Protein AF-A0A3M1NSA4-F1 (afdb_monomer)

Secondary structure (DSSP, 8-state):
-B-TT-HHHHHHHHHHHHHHGGGSPPPPBP-HHHHHGGGGT--HHHH-TTSHHHHHHHHHHHHHTT-

Sequence (67 aa):
MYRDQLKEHRASIADLREGFGDKVLPPIHRATTLSECPGEAKTIFEKDPKSRSAAEYETLTKIVLRY

Solvent-accessible surface area (backbone atoms only — not comparable to full-atom values): 4127 Å² total; per-residue (Å²): 127,49,51,89,86,39,68,66,53,52,48,53,52,50,54,44,35,72,77,49,41,90,75,54,71,87,84,61,73,70,51,70,70,63,70,47,21,74,81,69,78,36,52,52,61,76,71,40,56,85,38,72,64,26,52,48,53,48,53,51,50,56,56,60,75,73,107

Radius of gyration: 13.62 Å; Cα contacts (8 Å, |Δi|>4): 47; chains: 1; bounding box: 29×25×32 Å

Structure (mmCIF, N/CA/C/O backbone):
data_AF-A0A3M1NSA4-F1
#
_entry.id   AF-A0A3M1NSA4-F1
#
loop_
_atom_site.group_PDB
_atom_site.id
_atom_site.type_symbol
_atom_site.label_atom_id
_atom_site.label_alt_id
_atom_site.label_comp_id
_atom_site.label_asym_id
_atom_site.label_entity_id
_atom_site.label_seq_id
_atom_site.pdbx_PDB_ins_code
_atom_site.Cartn_x
_atom_site.Cartn_y
_atom_site.Cartn_z
_atom_site.occupancy
_atom_site.B_iso_or_equiv
_atom_site.auth_seq_id
_atom_site.auth_comp_id
_atom_site.auth_asym_id
_atom_site.auth_atom_id
_atom_site.pdbx_PDB_model_num
ATOM 1 N N . MET A 1 1 ? 2.600 10.721 -2.398 1.00 58.25 1 MET A N 1
ATOM 2 C CA . MET A 1 1 ? 3.304 9.457 -2.072 1.00 58.25 1 MET A CA 1
ATOM 3 C C . MET A 1 1 ? 3.585 9.450 -0.572 1.00 58.25 1 MET A C 1
ATOM 5 O O . MET A 1 1 ? 4.286 10.346 -0.114 1.00 58.25 1 MET A O 1
ATOM 9 N N . TYR A 1 2 ? 2.973 8.538 0.189 1.00 60.56 2 TYR A N 1
ATOM 10 C CA . TYR A 1 2 ? 3.016 8.530 1.659 1.00 60.56 2 TYR A CA 1
ATOM 11 C C . TYR A 1 2 ? 4.398 8.106 2.181 1.00 60.56 2 TYR A C 1
ATOM 13 O O . TYR A 1 2 ? 5.005 7.161 1.669 1.00 60.56 2 TYR A O 1
ATOM 21 N N . ARG A 1 3 ? 4.907 8.822 3.188 1.00 65.44 3 ARG A N 1
ATOM 22 C CA . ARG A 1 3 ? 6.169 8.514 3.870 1.00 65.44 3 ARG A CA 1
ATOM 23 C C . ARG A 1 3 ? 5.875 8.212 5.330 1.00 65.44 3 ARG A C 1
ATOM 25 O O . ARG A 1 3 ? 5.648 9.122 6.118 1.00 65.44 3 ARG A O 1
ATOM 32 N N . ASP A 1 4 ? 5.957 6.939 5.687 1.00 62.50 4 ASP A N 1
ATOM 33 C CA . ASP A 1 4 ? 5.627 6.468 7.034 1.00 62.50 4 ASP A CA 1
ATOM 34 C C . ASP A 1 4 ? 6.548 7.031 8.136 1.00 62.50 4 ASP A C 1
ATOM 36 O O . ASP A 1 4 ? 6.170 7.105 9.301 1.00 62.50 4 ASP A O 1
ATOM 40 N N . GLN A 1 5 ? 7.749 7.492 7.769 1.00 64.19 5 GLN A N 1
ATOM 41 C CA . GLN A 1 5 ? 8.734 8.065 8.693 1.00 64.19 5 GLN A CA 1
ATOM 42 C C . GLN A 1 5 ? 8.427 9.512 9.123 1.00 64.19 5 GLN A C 1
ATOM 44 O O . GLN A 1 5 ? 8.991 9.980 10.112 1.00 64.19 5 GLN A O 1
ATOM 49 N N . LEU A 1 6 ? 7.537 10.226 8.423 1.00 74.19 6 LEU A N 1
ATOM 50 C CA . LEU A 1 6 ? 7.182 11.606 8.762 1.00 74.19 6 LEU A CA 1
ATOM 51 C C . LEU A 1 6 ? 6.010 11.620 9.747 1.00 74.19 6 LEU A C 1
ATOM 53 O O . LEU A 1 6 ? 4.917 11.147 9.437 1.00 74.19 6 LEU A O 1
ATOM 57 N N . LYS A 1 7 ? 6.231 12.200 10.934 1.00 74.38 7 LYS A N 1
ATOM 58 C CA . LYS A 1 7 ? 5.186 12.363 11.963 1.00 74.38 7 LYS A CA 1
ATOM 59 C C . LYS A 1 7 ? 3.954 13.089 11.417 1.00 74.38 7 LYS A C 1
ATOM 61 O O . LYS A 1 7 ? 2.842 12.692 11.735 1.00 74.38 7 LYS A O 1
ATOM 66 N N . GLU A 1 8 ? 4.167 14.077 10.55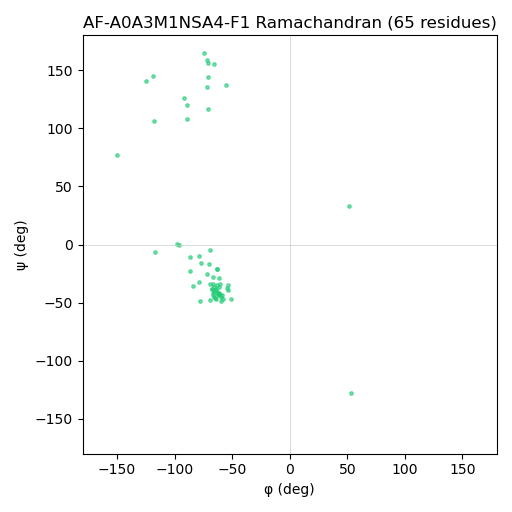5 1.00 76.25 8 GLU A N 1
ATOM 67 C CA . GLU A 1 8 ? 3.111 14.862 9.907 1.00 76.25 8 GLU A CA 1
ATOM 68 C C . GLU A 1 8 ? 2.216 13.993 9.020 1.00 76.25 8 GLU A C 1
ATOM 70 O O . GLU A 1 8 ? 0.999 14.064 9.112 1.00 76.25 8 GLU A O 1
ATOM 75 N N . HIS A 1 9 ? 2.804 13.090 8.231 1.00 77.75 9 HIS A N 1
ATOM 76 C CA . HIS A 1 9 ? 2.035 12.176 7.387 1.00 77.75 9 HIS A CA 1
ATOM 77 C C . HIS A 1 9 ? 1.177 11.211 8.210 1.00 77.75 9 HIS A C 1
ATOM 79 O O . HIS A 1 9 ? 0.047 10.912 7.821 1.00 77.75 9 HIS A O 1
ATOM 85 N N . ARG A 1 10 ? 1.696 10.732 9.347 1.00 78.12 10 ARG A N 1
ATOM 86 C CA . ARG A 1 10 ? 0.924 9.892 10.273 1.00 78.12 10 ARG A CA 1
ATOM 87 C C . ARG A 1 10 ? -0.221 10.666 10.919 1.00 78.12 10 ARG A C 1
ATOM 89 O O . ARG A 1 10 ? -1.315 10.121 10.999 1.00 78.12 10 ARG A O 1
ATOM 96 N N . ALA A 1 11 ? 0.022 11.914 11.323 1.00 81.94 11 ALA A N 1
ATOM 97 C CA . ALA A 1 11 ? -1.012 12.795 11.858 1.00 81.94 11 ALA A CA 1
ATOM 98 C C . ALA A 1 11 ? -2.123 13.025 10.824 1.00 81.94 11 ALA A C 1
ATOM 100 O O . ALA A 1 11 ? -3.273 12.733 11.108 1.00 81.94 11 ALA A O 1
ATOM 101 N N . SER A 1 12 ? -1.784 13.367 9.577 1.00 84.31 12 SER A N 1
ATOM 102 C CA . SER A 1 12 ? -2.793 13.564 8.528 1.00 84.31 12 SER A CA 1
ATOM 103 C C . SER A 1 12 ? -3.619 12.306 8.225 1.00 84.31 12 SER A C 1
ATOM 105 O O . SER A 1 12 ? -4.810 12.412 7.958 1.00 84.31 12 SER A O 1
ATOM 107 N N . ILE A 1 13 ? -3.023 11.105 8.256 1.00 84.69 13 ILE A N 1
ATOM 108 C CA . ILE A 1 13 ? -3.787 9.849 8.110 1.00 84.69 13 ILE A CA 1
ATOM 109 C C . ILE A 1 13 ? -4.703 9.622 9.319 1.00 84.69 13 ILE A C 1
ATOM 111 O O . ILE A 1 13 ? -5.815 9.130 9.139 1.00 84.69 13 ILE A O 1
ATOM 115 N N . ALA A 1 14 ? -4.246 9.946 10.532 1.00 84.88 14 ALA A N 1
ATOM 116 C CA . ALA A 1 14 ? -5.059 9.836 11.740 1.00 84.88 14 ALA A CA 1
ATOM 117 C C . ALA A 1 14 ? -6.255 10.797 11.688 1.00 84.88 14 ALA A C 1
ATOM 119 O O . ALA A 1 14 ? -7.379 10.341 11.872 1.00 84.88 14 ALA A O 1
ATOM 120 N N . ASP A 1 15 ? -6.034 12.056 11.310 1.00 87.81 15 ASP A N 1
ATOM 121 C CA . ASP A 1 15 ? -7.087 13.064 11.146 1.00 87.81 15 ASP A CA 1
ATOM 122 C C . ASP A 1 15 ? -8.102 12.638 10.073 1.00 87.81 15 ASP A C 1
ATOM 124 O O . ASP A 1 15 ? -9.317 12.717 10.262 1.00 87.81 15 ASP A O 1
ATOM 128 N N . LEU A 1 16 ? -7.617 12.114 8.938 1.00 87.69 16 LEU A N 1
ATOM 129 C CA . LEU A 1 16 ? -8.487 11.571 7.894 1.00 87.69 16 LEU A CA 1
ATOM 130 C C . LEU A 1 16 ? -9.319 10.397 8.418 1.00 87.69 16 LEU A C 1
ATOM 132 O O . LEU A 1 16 ? -10.508 10.311 8.121 1.00 87.69 16 LEU A O 1
ATOM 136 N N . ARG A 1 17 ? -8.719 9.490 9.194 1.00 87.88 17 ARG A N 1
ATOM 137 C CA . ARG A 1 17 ? -9.436 8.357 9.798 1.00 87.88 17 ARG A CA 1
ATOM 138 C C . ARG A 1 17 ? -10.454 8.805 10.839 1.00 87.88 17 ARG A C 1
ATOM 140 O O . ARG A 1 17 ? -11.506 8.188 10.922 1.00 87.88 17 ARG A O 1
ATOM 147 N N . GLU A 1 18 ? -10.182 9.867 11.587 1.00 89.25 18 GLU A N 1
ATOM 148 C CA . GLU A 1 18 ? -11.144 10.446 12.525 1.00 89.25 18 GLU A CA 1
ATOM 149 C C . GLU A 1 18 ? -12.362 11.025 11.787 1.00 89.25 18 GLU A C 1
ATOM 151 O O . GLU A 1 18 ? -13.499 10.733 12.149 1.00 89.25 18 GLU A O 1
ATOM 156 N N . GLY A 1 19 ? -12.140 11.783 10.707 1.00 89.19 19 GLY A N 1
ATOM 157 C CA . GLY A 1 19 ? -13.221 12.439 9.963 1.00 89.19 19 GLY A CA 1
ATOM 158 C C . GLY A 1 19 ? -14.009 11.529 9.013 1.00 89.19 19 GLY A C 1
ATOM 159 O O . GLY A 1 19 ? -15.201 11.745 8.794 1.00 89.19 19 GLY A O 1
ATOM 160 N N . PHE A 1 20 ? -13.364 10.516 8.428 1.00 87.06 20 PHE A N 1
ATOM 161 C CA . PHE A 1 20 ? -13.956 9.668 7.383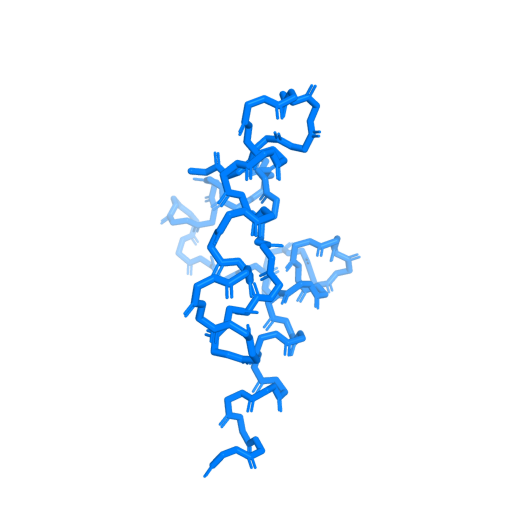 1.00 87.06 20 PHE A CA 1
ATOM 162 C C . PHE A 1 20 ? -14.101 8.192 7.787 1.00 87.06 20 PHE A C 1
ATOM 164 O O . PHE A 1 20 ? -14.711 7.420 7.040 1.00 87.06 20 PHE A O 1
ATOM 171 N N . GLY A 1 21 ? -13.581 7.799 8.954 1.00 85.81 21 GLY A N 1
ATOM 172 C CA . GLY A 1 21 ? -13.710 6.453 9.509 1.00 85.81 21 GLY A CA 1
ATOM 173 C C . GLY A 1 21 ? -13.261 5.368 8.533 1.00 85.81 21 GLY A C 1
ATOM 174 O O . GLY A 1 21 ? -12.187 5.440 7.929 1.00 85.81 21 GLY A O 1
ATOM 175 N N . ASP A 1 22 ? -14.141 4.391 8.325 1.00 81.81 22 ASP A N 1
ATOM 176 C CA . ASP A 1 22 ? -13.901 3.216 7.478 1.00 81.81 22 ASP A CA 1
ATOM 177 C C . ASP A 1 22 ? -13.827 3.527 5.974 1.00 81.81 22 ASP A C 1
ATOM 179 O O . ASP A 1 22 ? -13.515 2.651 5.169 1.00 81.81 22 ASP A O 1
ATOM 183 N N . LYS A 1 23 ? -14.085 4.778 5.566 1.00 83.56 23 LYS A N 1
ATOM 184 C CA . LYS A 1 23 ? -13.894 5.213 4.174 1.00 83.56 23 LYS A CA 1
ATOM 185 C C . LYS A 1 23 ? -12.427 5.500 3.846 1.00 83.56 23 LYS A C 1
ATOM 187 O O . LYS A 1 23 ? -12.095 5.685 2.675 1.00 83.56 23 LYS A O 1
ATOM 192 N N . VAL A 1 24 ? -11.542 5.538 4.847 1.00 87.06 24 VAL A N 1
ATOM 193 C CA . VAL A 1 24 ? -10.102 5.726 4.635 1.00 87.06 24 VAL A CA 1
ATOM 194 C C . VAL A 1 24 ? -9.413 4.383 4.453 1.00 87.06 24 VAL A C 1
ATOM 196 O O . VAL A 1 24 ? -9.195 3.625 5.398 1.00 87.06 24 VAL A O 1
ATOM 199 N N . LEU A 1 25 ? -9.009 4.120 3.216 1.00 87.38 25 LEU A N 1
ATOM 200 C CA . LEU A 1 25 ? -8.295 2.903 2.853 1.00 87.38 25 LEU A CA 1
ATOM 201 C C . LEU A 1 25 ? -6.854 2.897 3.401 1.00 87.38 25 LEU A C 1
ATOM 203 O O . LEU A 1 25 ? -6.277 3.959 3.664 1.00 87.38 25 LEU A O 1
ATOM 207 N N . PRO A 1 26 ? -6.242 1.711 3.577 1.00 86.06 26 PRO A N 1
ATOM 208 C CA . PRO A 1 26 ? -4.842 1.604 3.971 1.00 86.06 26 PRO A CA 1
ATOM 209 C C . PRO A 1 26 ? -3.914 2.367 3.006 1.00 86.06 26 PRO A C 1
ATOM 211 O O . PRO A 1 26 ? -4.098 2.286 1.789 1.00 86.06 26 PRO A O 1
ATOM 214 N N . PRO A 1 27 ? -2.909 3.105 3.514 1.00 87.19 27 PRO A N 1
ATOM 215 C CA . PRO A 1 27 ? -2.000 3.861 2.663 1.00 87.19 27 PRO A CA 1
ATOM 216 C C . PRO A 1 27 ? -1.053 2.937 1.888 1.00 87.19 27 PRO A C 1
ATOM 218 O O . PRO A 1 27 ? -0.558 1.951 2.431 1.00 87.19 27 PRO A O 1
ATOM 221 N N . ILE A 1 28 ? -0.736 3.31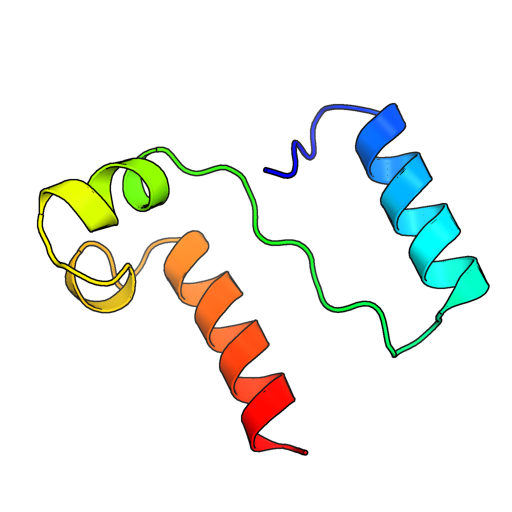9 0.649 1.00 88.19 28 ILE A N 1
ATOM 222 C CA . ILE A 1 28 ? 0.303 2.671 -0.164 1.00 88.19 28 ILE A CA 1
ATOM 223 C C . 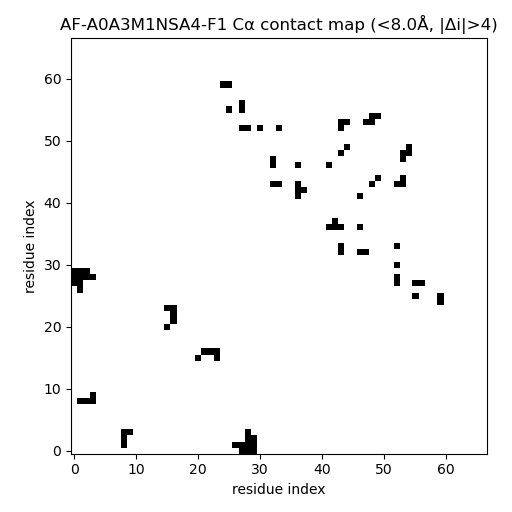ILE A 1 28 ? 1.628 3.399 0.057 1.00 88.19 28 ILE A C 1
ATOM 225 O O . ILE A 1 28 ? 1.719 4.628 -0.094 1.00 88.19 28 ILE A O 1
ATOM 229 N N . HIS A 1 29 ? 2.663 2.653 0.436 1.00 86.94 29 HIS A N 1
ATOM 230 C CA . HIS A 1 29 ? 3.969 3.231 0.729 1.00 86.94 29 HIS A CA 1
ATOM 231 C C . HIS A 1 29 ? 4.698 3.697 -0.534 1.00 86.94 29 HIS A C 1
ATOM 233 O O . HIS A 1 29 ? 4.454 3.266 -1.662 1.00 86.94 29 HIS A O 1
ATOM 239 N N . ARG A 1 30 ? 5.659 4.599 -0.331 1.00 82.44 30 ARG A N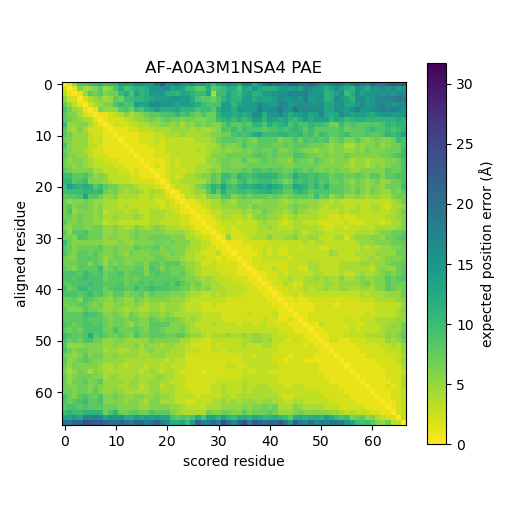 1
ATOM 240 C CA . ARG A 1 30 ? 6.594 4.985 -1.381 1.00 82.44 30 ARG A CA 1
ATOM 241 C C . ARG A 1 30 ? 7.580 3.846 -1.664 1.00 82.44 30 ARG A C 1
ATOM 243 O O . ARG A 1 30 ? 8.413 3.559 -0.812 1.00 82.44 30 ARG A O 1
ATOM 250 N N . ALA A 1 31 ? 7.550 3.294 -2.875 1.00 86.06 31 ALA A N 1
ATOM 251 C CA . ALA A 1 31 ? 8.539 2.337 -3.372 1.00 86.06 31 ALA A CA 1
ATOM 252 C C . ALA A 1 31 ? 9.162 2.800 -4.696 1.00 86.06 31 ALA A C 1
ATOM 254 O O . ALA A 1 31 ? 8.461 3.312 -5.569 1.00 86.06 31 ALA A O 1
ATOM 255 N N . THR A 1 32 ? 10.471 2.591 -4.863 1.00 87.31 32 THR A N 1
ATOM 256 C CA . THR A 1 32 ? 11.181 2.872 -6.126 1.00 87.31 32 THR A CA 1
ATOM 257 C C . THR A 1 32 ? 10.647 2.000 -7.260 1.00 87.31 32 THR A C 1
ATOM 259 O O . THR A 1 32 ? 10.351 2.519 -8.331 1.00 87.31 32 THR A O 1
ATOM 262 N N . THR A 1 33 ? 10.386 0.718 -6.983 1.00 86.81 33 THR A N 1
ATOM 263 C CA . THR A 1 33 ? 9.818 -0.240 -7.942 1.00 86.81 33 THR A CA 1
ATOM 264 C C . THR A 1 33 ? 8.515 0.264 -8.568 1.00 86.81 33 THR A C 1
ATOM 266 O O . THR A 1 33 ? 8.322 0.111 -9.771 1.00 86.81 33 THR A O 1
ATOM 269 N N . LEU A 1 34 ? 7.648 0.927 -7.786 1.00 86.44 34 LEU A N 1
ATOM 270 C CA . LEU A 1 34 ? 6.403 1.530 -8.284 1.00 86.44 34 LEU A CA 1
ATOM 271 C C . LEU A 1 34 ? 6.653 2.716 -9.218 1.00 86.44 34 LEU A C 1
ATOM 273 O O . LEU A 1 34 ? 5.940 2.868 -10.203 1.00 86.44 34 LEU A O 1
ATOM 277 N N . SER A 1 35 ? 7.658 3.545 -8.931 1.00 88.25 35 SER A N 1
ATOM 278 C CA . SER A 1 35 ? 8.014 4.688 -9.784 1.00 88.25 35 SER A CA 1
ATOM 279 C C . SER A 1 35 ? 8.562 4.256 -11.145 1.00 88.25 35 SER A C 1
ATOM 281 O O . SER A 1 35 ? 8.435 4.990 -12.117 1.00 88.25 35 SER A O 1
ATOM 283 N N . GLU A 1 36 ? 9.177 3.079 -11.214 1.00 90.50 36 GLU A N 1
ATOM 284 C CA . GLU A 1 36 ? 9.761 2.536 -12.441 1.00 90.50 36 GLU A CA 1
ATOM 285 C C . GLU A 1 36 ? 8.741 1.760 -13.298 1.00 90.50 36 GLU A C 1
ATOM 287 O O . GLU A 1 36 ? 8.932 1.629 -14.503 1.00 90.50 36 GL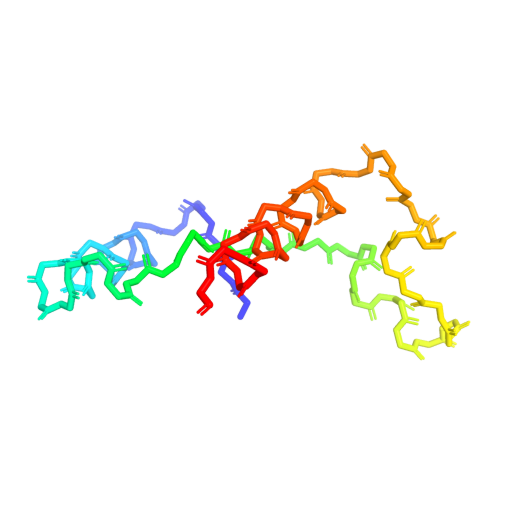U A O 1
ATOM 292 N N . CYS A 1 37 ? 7.649 1.264 -12.699 1.00 89.19 37 CYS A N 1
ATOM 293 C CA . CYS A 1 37 ? 6.592 0.506 -13.389 1.00 89.19 37 CYS A CA 1
ATOM 294 C C . CYS A 1 37 ? 6.047 1.210 -14.656 1.00 89.19 37 CYS A C 1
ATOM 296 O O . CYS A 1 37 ? 5.994 0.563 -15.705 1.00 89.19 37 CYS A O 1
ATOM 298 N N . PRO A 1 38 ? 5.712 2.523 -14.634 1.00 88.50 38 PRO A N 1
ATOM 299 C CA . PRO A 1 38 ? 5.236 3.227 -15.826 1.00 88.50 38 PRO A CA 1
ATOM 300 C C . PRO A 1 38 ? 6.248 3.248 -16.978 1.00 88.50 38 PRO A C 1
ATOM 302 O O . PRO A 1 38 ? 5.845 3.194 -18.134 1.00 88.50 38 PRO A O 1
ATOM 305 N N . GLY A 1 39 ? 7.551 3.307 -16.674 1.00 91.12 39 GLY A N 1
ATOM 306 C CA . GLY A 1 39 ? 8.611 3.328 -17.687 1.00 91.12 39 GLY A CA 1
ATOM 307 C C . GLY A 1 39 ? 8.809 1.983 -18.390 1.00 91.12 39 GLY A C 1
ATOM 308 O O . GLY A 1 39 ? 9.252 1.947 -19.532 1.00 91.12 39 GLY A O 1
ATOM 309 N N . GLU A 1 40 ? 8.441 0.885 -17.731 1.00 91.06 40 GLU A N 1
ATOM 310 C CA . GLU A 1 40 ? 8.529 -0.474 -18.279 1.00 91.06 40 GLU A CA 1
ATOM 311 C C . GLU A 1 40 ? 7.206 -0.987 -18.859 1.00 91.06 40 GLU A C 1
ATOM 313 O O . GLU A 1 40 ? 7.153 -2.126 -19.320 1.00 91.06 40 GLU A O 1
ATOM 318 N N . ALA A 1 41 ? 6.142 -0.175 -18.820 1.00 91.94 41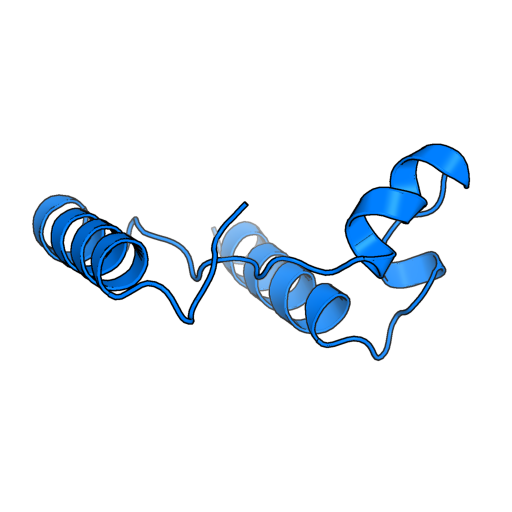 ALA A N 1
ATOM 319 C CA . ALA A 1 41 ? 4.781 -0.572 -19.189 1.00 91.94 41 ALA A CA 1
ATOM 320 C C . ALA A 1 41 ? 4.308 -1.859 -18.480 1.00 91.94 41 ALA A C 1
ATOM 322 O O . ALA A 1 41 ? 3.547 -2.646 -19.038 1.00 91.94 41 ALA A O 1
ATOM 323 N N . LYS A 1 42 ? 4.765 -2.070 -17.240 1.00 92.38 42 LYS A N 1
ATOM 324 C CA . LYS A 1 42 ? 4.408 -3.219 -16.402 1.00 92.38 42 LYS A CA 1
ATOM 325 C C . LYS A 1 42 ? 3.709 -2.750 -15.143 1.00 92.38 42 LYS A C 1
ATOM 327 O O . LYS A 1 42 ? 4.059 -1.721 -14.568 1.00 92.38 42 LYS A O 1
ATOM 332 N N . THR A 1 43 ? 2.751 -3.532 -14.674 1.00 92.31 43 THR A N 1
ATOM 333 C CA . THR A 1 43 ? 2.163 -3.353 -13.348 1.00 92.31 43 THR A CA 1
ATOM 334 C C . THR A 1 43 ? 3.124 -3.825 -12.258 1.00 92.31 43 THR A C 1
ATOM 336 O O . THR A 1 43 ? 4.064 -4.583 -12.508 1.00 92.31 43 THR A O 1
ATOM 339 N N . ILE A 1 44 ? 2.864 -3.435 -11.007 1.00 92.56 44 ILE A N 1
ATOM 340 C CA . ILE A 1 44 ? 3.650 -3.930 -9.869 1.00 92.56 44 ILE A CA 1
ATOM 341 C C . ILE A 1 44 ? 3.551 -5.452 -9.709 1.00 92.56 44 ILE A C 1
ATOM 343 O O . ILE A 1 44 ? 4.506 -6.080 -9.268 1.00 92.56 44 ILE A O 1
ATOM 347 N N . PHE A 1 45 ? 2.429 -6.048 -10.119 1.00 92.56 45 PHE A N 1
ATOM 348 C CA . PHE A 1 45 ? 2.220 -7.494 -10.091 1.00 92.56 45 PHE A CA 1
ATOM 349 C C . PHE A 1 45 ? 3.089 -8.223 -11.117 1.00 92.56 45 PHE A C 1
ATOM 351 O O . PHE A 1 45 ? 3.552 -9.327 -10.860 1.00 92.56 45 PHE A O 1
ATOM 358 N N . GLU A 1 46 ? 3.337 -7.607 -12.270 1.00 92.44 46 GLU A N 1
ATOM 359 C CA . GLU A 1 46 ? 4.184 -8.185 -13.316 1.00 92.44 46 GLU A CA 1
ATOM 360 C C . GLU A 1 46 ? 5.666 -7.918 -13.059 1.00 92.44 46 GLU A C 1
ATOM 362 O O . GLU A 1 46 ? 6.511 -8.762 -13.351 1.00 92.44 46 GLU A O 1
ATOM 367 N N . LYS A 1 47 ? 5.991 -6.741 -12.515 1.00 90.38 47 LYS A N 1
ATOM 368 C CA . LYS A 1 47 ? 7.372 -6.340 -12.253 1.00 90.38 47 LYS A CA 1
ATOM 369 C C . LYS A 1 47 ? 7.943 -6.989 -10.994 1.00 90.38 47 LYS A C 1
ATOM 371 O O . LYS A 1 47 ? 9.060 -7.494 -11.027 1.00 90.38 47 LYS A O 1
ATOM 376 N N . ASP A 1 48 ? 7.205 -6.947 -9.888 1.00 91.44 48 ASP A N 1
ATOM 377 C CA . ASP A 1 48 ? 7.652 -7.495 -8.607 1.00 91.44 48 ASP A CA 1
ATOM 378 C C . ASP A 1 48 ? 6.461 -7.989 -7.759 1.00 91.44 48 ASP A C 1
ATOM 380 O O . ASP A 1 48 ? 6.043 -7.328 -6.794 1.00 91.44 48 ASP A O 1
ATOM 384 N N . PRO A 1 49 ? 5.904 -9.169 -8.098 1.00 91.81 49 PRO A N 1
ATOM 385 C CA . PRO A 1 49 ? 4.707 -9.715 -7.454 1.00 91.81 49 PRO A CA 1
ATOM 386 C C . PRO A 1 49 ? 4.882 -10.028 -5.966 1.00 91.81 49 PRO A C 1
ATOM 388 O O . PRO A 1 49 ? 3.893 -10.134 -5.247 1.00 91.81 49 PRO A O 1
ATOM 391 N N . LYS A 1 50 ? 6.120 -10.210 -5.491 1.00 92.00 50 LYS A N 1
ATOM 392 C CA . LYS A 1 50 ? 6.414 -10.543 -4.086 1.00 92.00 50 LYS A CA 1
ATOM 393 C C . LYS A 1 50 ? 6.762 -9.310 -3.252 1.00 92.00 50 LYS A C 1
ATOM 395 O O . LYS A 1 50 ? 7.018 -9.436 -2.054 1.00 92.00 50 LYS A O 1
ATOM 400 N N . SER A 1 51 ? 6.775 -8.125 -3.862 1.00 91.00 51 SER A N 1
ATOM 401 C CA . SER A 1 51 ? 7.039 -6.880 -3.153 1.00 91.00 51 SER A CA 1
ATOM 402 C C . SER A 1 51 ? 5.947 -6.547 -2.142 1.00 91.00 51 SER A C 1
ATOM 404 O O . SER A 1 51 ? 4.766 -6.860 -2.311 1.00 91.00 51 SER A O 1
ATOM 406 N N . ARG A 1 52 ? 6.328 -5.767 -1.125 1.00 91.00 52 ARG A N 1
ATOM 407 C CA . ARG A 1 52 ? 5.372 -5.104 -0.229 1.00 91.00 52 ARG A CA 1
ATOM 408 C C . ARG A 1 52 ? 4.343 -4.275 -1.008 1.00 91.00 52 ARG A C 1
ATOM 410 O O . ARG A 1 52 ? 3.188 -4.206 -0.612 1.00 91.00 52 ARG A O 1
ATOM 417 N N . SER A 1 53 ? 4.760 -3.661 -2.117 1.00 90.25 53 SER A N 1
ATOM 418 C CA . SER A 1 53 ? 3.879 -2.832 -2.945 1.00 90.25 53 SER A CA 1
ATOM 419 C C . SER A 1 53 ? 2.787 -3.677 -3.592 1.00 90.25 53 SER A C 1
ATOM 421 O O . SER A 1 53 ? 1.618 -3.311 -3.524 1.00 90.25 53 SER A O 1
ATOM 423 N N . ALA A 1 54 ? 3.146 -4.834 -4.154 1.00 92.44 54 ALA A N 1
ATOM 424 C CA . ALA A 1 54 ? 2.178 -5.772 -4.709 1.00 92.44 54 ALA A CA 1
ATOM 425 C C . ALA A 1 54 ? 1.162 -6.230 -3.650 1.00 92.44 54 ALA A C 1
ATOM 427 O O . ALA A 1 54 ? -0.036 -6.206 -3.915 1.00 92.44 54 ALA A O 1
ATOM 428 N N . ALA A 1 55 ? 1.609 -6.548 -2.430 1.00 92.25 55 ALA A N 1
ATOM 429 C CA . ALA A 1 55 ? 0.718 -6.937 -1.332 1.00 92.25 55 ALA A CA 1
ATOM 430 C C . ALA A 1 55 ? -0.239 -5.808 -0.882 1.00 92.25 55 ALA A C 1
ATOM 432 O O . ALA A 1 55 ? -1.415 -6.051 -0.594 1.00 92.25 55 ALA A O 1
ATOM 433 N N . GLU A 1 56 ? 0.231 -4.558 -0.839 1.00 92.12 56 GLU A N 1
ATOM 434 C CA . GLU A 1 56 ? -0.605 -3.394 -0.505 1.00 92.12 56 GLU A CA 1
ATOM 435 C C . GLU A 1 56 ? -1.666 -3.125 -1.583 1.00 92.12 56 GLU A C 1
ATOM 437 O O . GLU A 1 56 ? -2.838 -2.918 -1.259 1.00 92.12 56 GLU A O 1
ATOM 442 N N . TYR A 1 57 ? -1.291 -3.205 -2.863 1.00 91.94 57 TYR A N 1
ATOM 443 C CA . TYR A 1 57 ? -2.245 -3.104 -3.970 1.00 91.94 57 TYR A CA 1
ATOM 444 C C . TYR A 1 57 ? -3.221 -4.284 -4.004 1.00 91.94 57 TYR A C 1
ATOM 446 O O . TYR A 1 57 ? -4.405 -4.095 -4.279 1.00 91.94 57 TYR A O 1
ATOM 454 N N . GLU A 1 58 ? -2.779 -5.496 -3.675 1.00 92.50 58 GLU A N 1
ATOM 455 C CA . GLU A 1 58 ? -3.670 -6.652 -3.554 1.00 92.50 58 GLU A CA 1
ATOM 456 C C . GLU A 1 58 ? -4.709 -6.439 -2.439 1.00 92.50 58 GLU A C 1
ATOM 458 O O . GLU A 1 58 ? -5.895 -6.710 -2.630 1.00 92.50 58 GLU A O 1
ATOM 463 N N . THR A 1 59 ? -4.292 -5.887 -1.296 1.00 90.94 59 THR A N 1
ATOM 464 C CA . THR A 1 59 ? -5.196 -5.536 -0.188 1.00 90.94 59 THR A CA 1
ATOM 465 C C . THR A 1 59 ? -6.250 -4.526 -0.634 1.00 90.94 59 THR A C 1
ATOM 467 O O . THR A 1 59 ? -7.435 -4.721 -0.368 1.00 90.94 59 THR A O 1
ATOM 470 N N . LEU A 1 60 ? -5.842 -3.488 -1.370 1.00 90.81 60 LEU A N 1
ATOM 471 C CA . LEU A 1 60 ? -6.769 -2.528 -1.970 1.00 90.81 60 LEU A CA 1
ATOM 472 C C . LEU A 1 60 ? -7.768 -3.226 -2.904 1.00 90.81 60 LEU A C 1
ATOM 474 O O . LEU A 1 60 ? -8.972 -3.007 -2.802 1.00 90.81 60 LEU A O 1
ATOM 478 N N . THR A 1 61 ? -7.275 -4.108 -3.773 1.00 91.25 61 THR A N 1
ATOM 479 C CA . THR A 1 61 ? -8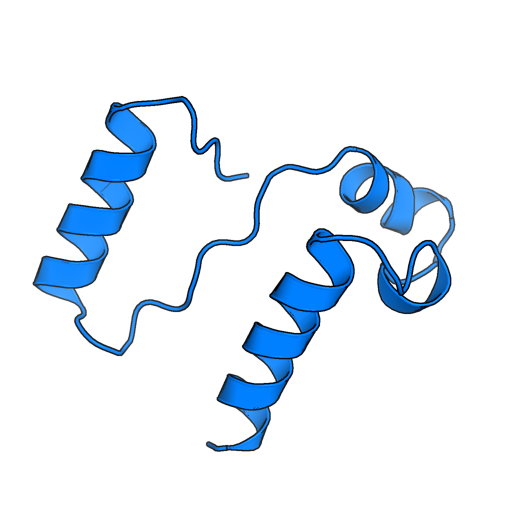.105 -4.837 -4.743 1.00 91.25 61 THR A CA 1
ATOM 480 C C . THR A 1 61 ? -9.145 -5.707 -4.032 1.00 91.25 61 THR A C 1
ATOM 482 O O . THR A 1 61 ? -10.312 -5.711 -4.411 1.00 91.25 61 THR A O 1
ATOM 485 N N . LYS A 1 62 ? -8.760 -6.382 -2.941 1.00 90.12 62 LYS A N 1
ATOM 486 C CA . LYS A 1 62 ? -9.663 -7.184 -2.097 1.00 90.12 62 LYS A CA 1
ATOM 487 C C . LYS A 1 62 ? -10.757 -6.347 -1.431 1.00 90.12 62 LYS A C 1
ATOM 489 O O . LYS A 1 62 ? -11.864 -6.849 -1.263 1.00 90.12 62 LYS A O 1
ATOM 494 N N . ILE A 1 63 ? -10.461 -5.106 -1.041 1.00 88.31 63 ILE A N 1
ATOM 495 C CA .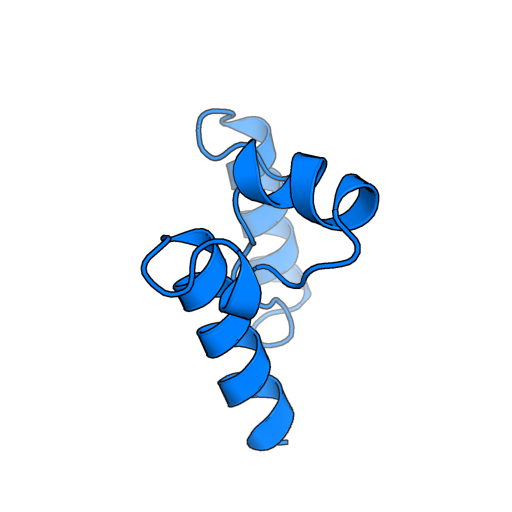 ILE A 1 63 ? -11.464 -4.196 -0.470 1.00 88.31 63 ILE A CA 1
ATOM 496 C C . ILE A 1 63 ? -12.460 -3.774 -1.551 1.00 88.31 63 ILE A C 1
ATOM 498 O O . ILE A 1 63 ? -13.660 -3.868 -1.328 1.00 88.31 63 ILE A O 1
ATOM 502 N N . VAL A 1 64 ? -11.971 -3.369 -2.727 1.00 87.75 64 VAL A N 1
ATOM 503 C CA . VAL A 1 64 ? -12.825 -2.912 -3.836 1.00 87.75 64 VAL A CA 1
ATOM 504 C C . VAL A 1 64 ? -13.700 -4.040 -4.382 1.00 87.75 64 VAL A C 1
ATOM 506 O O . VAL A 1 64 ? -14.868 -3.810 -4.641 1.00 87.75 64 VAL A O 1
ATOM 509 N N . LEU A 1 65 ? -13.173 -5.262 -4.507 1.00 89.00 65 LEU A N 1
ATOM 510 C CA . LEU A 1 65 ? -13.937 -6.423 -4.986 1.00 89.00 65 LEU A CA 1
ATOM 511 C C . LEU A 1 65 ? -15.000 -6.927 -3.997 1.00 89.00 65 LEU A C 1
ATOM 513 O O . LEU A 1 65 ? -15.846 -7.732 -4.377 1.00 89.00 65 LEU A O 1
ATOM 517 N N . ARG A 1 66 ? -14.917 -6.537 -2.719 1.00 76.56 66 ARG A N 1
ATOM 518 C CA . ARG A 1 66 ? -15.924 -6.871 -1.698 1.00 76.56 66 ARG A CA 1
ATOM 519 C C . ARG A 1 66 ? -17.084 -5.871 -1.642 1.00 76.56 66 ARG A C 1
ATOM 521 O O . ARG A 1 66 ? -18.048 -6.156 -0.935 1.00 76.56 66 ARG A O 1
ATOM 528 N N . TYR A 1 67 ? -16.958 -4.734 -2.323 1.00 54.12 67 TYR A N 1
ATOM 529 C CA . TYR A 1 67 ? -18.018 -3.744 -2.523 1.00 54.12 67 TYR A CA 1
ATOM 530 C C . TYR A 1 67 ? -18.789 -4.039 -3.810 1.00 54.12 67 TYR A C 1
ATOM 532 O O . TYR A 1 67 ? -20.003 -3.743 -3.818 1.00 54.12 67 TYR A O 1
#

Foldseek 3Di:
DQDPPDPVSVVVLVVCCVVPPPVRADDQHDDPQCVCCVVVVHDCCRSPCPDPNVVSVVSVVVVVVVD

pLDDT: mean 85.23, std 8.95, range [54.12, 92.56]

Nearest PDB structures (foldseek):
  1xd8-assembly1_A  TM=7.651E-01  e=8.796E-01  Azotobacter vinelandii
  8q5x-assembly2_D  TM=7.812E-01  e=1.578E+00  Methanococcus maripaludis S2

Mean predicted aligned error: 5.76 Å